Protein 6MM2 (pdb70)

Nearest PDB structures (foldseek):
  6mm2-assembly1_A  TM=1.010E+00  e=2.495E-21  Cyanobium sp. PCC 7001
  7r31-assembly1_A  TM=9.178E-01  e=2.915E-13  Synechocystis sp. PCC 6803
  7cyf-assembly1_D  TM=8.694E-01  e=5.607E-12  Synechocystis sp. PCC 6803 substr. Kazusa
  5d4o-assembly1_A  TM=7.891E-01  e=5.630E-06  Thiomonas intermedia K12
  3ta1-assembly1_A  TM=7.057E-01  e=1.493E-04  Archaeoglobus fulgidus DSM 4304

Solvent-accessible surface area: 6145 Å² total; per-residue (Å²): 137,71,102,119,11,55,41,0,0,0,43,2,2,80,101,5,69,154,70,0,12,129,14,0,131,136,20,55,15,120,33,84,78,54,87,100,40,68,23,112,60,110,93,108,45,30,59,96,40,73,68,119,122,57,100,59,19,78,12,8,57,0,48,0,87,5,74,37,103,128,38,0,55,80,0,40,93,101,2,48,84,133,31,60,120,90,59,20,11,109,34,102,36,48,68,53,133,33,194

CATH classification: 3.30.70.120

B-factor: mean 24.44, std 10.2, range [11.21, 80.96]

InterPro domains:
  IPR002187 Nitrogen regulatory protein PII [PF00543] (7-103)
  IPR011322 Nitrogen regulatory PII-like, alpha/beta [SSF54913] (5-104)
  IPR015867 Nitrogen regulatory protein PII/ATP phosphoribosyltransferase, C-terminal [G3DSA:3.30.70.120] (1-104)

Sequence (99 aa):
SSQQVWKKLVIITEEEIILLKKVSKIIKEEAGASGYTVLAAAGEGSRNVRSTGEPSVSHAYSSNIKFEEVLTASRELADQQIQDDKVVAKYFDDYSCIITTYISTVEEAL

Secondary structure (DSSP, 8-state):
--EEEEEEEEEEEGGGHHHHHHHHHHTT-S--EEEEEEE--SS---TT---SS---EEEEEEEEEESSHHHHHHHHHHHIIIIITTS-EEEEEEEEEE-

Organism: NCBI:txid180281

Radius of gyration: 14.18 Å; Cα contacts (8 Å, |Δi|>4): 203; chains: 1; bounding box: 37×36×28 Å

Foldseek 3Di:
DKAKKKKKKKKWAPVCVVVLLCLLVVLPFPDKDKDKDWADDDPQQAQVGADPPGDIHTIMMMITIGNDPVSSVSSVVVCCVVPVNRTPMDMDMDMDIDD

Structure (mmCIF, N/CA/C/O backbone):
data_6MM2
#
_entry.id   6MM2
#
_cell.length_a   52.058
_cell.length_b   52.058
_cell.length_c   95.214
_cell.angle_alpha   90.000
_cell.angle_beta   90.000
_cell.angle_gamma   120.000
#
_symmetry.space_group_name_H-M   'H 3'
#
loop_
_entity.id
_entity.type
_entity.pdbx_description
1 polymer 'Carbon regulatory PII-like protein SbtB'
2 non-polymer "ADENOSINE-5'-TRIPHOSPHATE"
3 non-polymer 'CALCIUM ION'
4 non-polymer 'CHLORIDE ION'
5 water water
#
loop_
_atom_site.group_PDB
_atom_site.id
_atom_site.type_symbol
_atom_site.label_atom_id
_atom_site.label_alt_id
_atom_site.label_comp_id
_atom_site.label_asym_id
_atom_site.label_entity_id
_atom_site.label_seq_id
_atom_site.pdbx_PDB_ins_code
_atom_site.Cartn_x
_atom_site.Cartn_y
_atom_site.Cartn_z
_atom_site.occupancy
_atom_site.B_iso_or_equiv
_atom_site.auth_seq_id
_atom_site.auth_comp_id
_atom_site.auth_asym_id
_atom_site.auth_atom_id
_atom_site.pdbx_PDB_model_num
ATOM 1 N N . SER A 1 1 ? 40.14600 2.00100 -12.83500 1.000 37.52818 1 SER A N 1
ATOM 2 C CA . SER A 1 1 ? 39.13100 1.99400 -13.92800 1.000 34.78575 1 SER A CA 1
ATOM 3 C C . SER A 1 1 ? 37.79000 2.36500 -13.34600 1.000 30.06939 1 SER A C 1
ATOM 4 O O . SER A 1 1 ? 37.60200 2.30800 -12.13400 1.000 31.80908 1 SER A O 1
ATOM 14 N N . SER A 1 2 ? 36.90300 2.85100 -14.19600 1.000 28.65870 2 SER A N 1
ATOM 15 C CA . SER A 1 2 ? 35.61300 3.45100 -13.80800 1.000 27.46645 2 SER A CA 1
ATOM 16 C C . SER A 1 2 ? 34.41500 2.55500 -14.09900 1.000 22.71062 2 SER A C 1
ATOM 17 O O . SER A 1 2 ? 34.48400 1.66100 -14.92800 1.000 26.63477 2 SER A O 1
ATOM 25 N N . GLN A 1 3 ? 33.34000 2.81500 -13.36200 1.000 30.00000 3 GLN A N 1
ATOM 26 C CA . GLN A 1 3 ? 32.04800 2.17600 -13.66800 1.000 30.00000 3 GLN A CA 1
ATOM 27 C C . GLN A 1 3 ? 30.95900 3.20400 -13.37000 1.000 30.00000 3 GLN A C 1
ATOM 28 O O . GLN A 1 3 ? 30.96300 3.75900 -12.26100 1.000 30.00000 3 GLN A O 1
ATOM 34 N N . GLN A 1 4 ? 30.06700 3.45300 -14.31500 1.000 16.07035 4 GLN A N 1
ATOM 35 C CA . GLN A 1 4 ? 28.95700 4.40000 -14.08400 1.000 16.15720 4 GLN A CA 1
ATOM 36 C C . GLN A 1 4 ? 27.93300 3.73000 -13.17300 1.000 14.81493 4 GLN A C 1
ATOM 37 O O . GLN A 1 4 ? 27.54800 2.59200 -13.40600 1.000 17.78897 4 GLN A O 1
ATOM 51 N N . VAL A 1 5 ? 27.58800 4.42000 -12.08900 1.000 13.94904 5 VAL A N 1
ATOM 52 C CA . VAL A 1 5 ? 26.56800 3.94800 -11.16900 1.000 14.17538 5 VAL A CA 1
ATOM 53 C C . VAL A 1 5 ? 25.57500 5.07400 -10.93800 1.000 13.97010 5 VAL A C 1
ATOM 54 O O . VAL A 1 5 ? 25.79900 6.23100 -11.30700 1.000 15.25183 5 VAL A O 1
ATOM 68 N N . TRP A 1 6 ? 24.45400 4.70900 -10.34200 1.000 13.82271 6 TRP A N 1
ATOM 69 C CA . TRP A 1 6 ? 23.41600 5.66100 -10.00400 1.000 13.52794 6 TRP A CA 1
ATOM 70 C C . TRP A 1 6 ? 23.44500 5.91000 -8.50200 1.000 13.04893 6 TRP A C 1
ATOM 71 O O . TRP A 1 6 ? 23.74000 5.00800 -7.71700 1.000 14.70966 6 TRP A O 1
ATOM 92 N N A LYS A 1 7 ? 23.18200 7.15100 -8.11100 0.710 13.02788 7 LYS A N 1
ATOM 93 N N B LYS A 1 7 ? 23.12000 7.14300 -8.12100 0.290 13.25422 7 LYS A N 1
ATOM 94 C CA A LYS A 1 7 ? 23.12400 7.55700 -6.71500 0.710 12.54887 7 LYS A CA 1
ATOM 95 C CA B LYS A 1 7 ? 23.11300 7.57800 -6.73000 0.290 13.47267 7 LYS A CA 1
ATOM 96 C C A LYS A 1 7 ? 21.70000 8.02400 -6.43800 0.710 12.15672 7 LYS A C 1
ATOM 97 C C B LYS A 1 7 ? 21.70900 8.06200 -6.39000 0.290 12.37254 7 LYS A C 1
ATOM 98 O O A LYS A 1 7 ? 21.24500 9.02500 -7.00600 0.710 13.48056 7 LYS A O 1
ATOM 99 O O B LYS A 1 7 ? 21.28800 9.13400 -6.84000 0.290 12.80417 7 LYS A O 1
ATOM 136 N N . LEU A 1 8 ? 20.99800 7.27600 -5.58700 1.000 11.78826 8 LEU A N 1
ATOM 137 C CA . LEU A 1 8 ? 19.67200 7.63000 -5.10600 1.000 11.32767 8 LEU A CA 1
ATOM 138 C C . LEU A 1 8 ? 19.81200 8.30800 -3.75200 1.000 11.58297 8 LEU A C 1
ATOM 139 O O . LEU A 1 8 ? 20.44000 7.75900 -2.83500 1.000 12.50413 8 LEU A O 1
ATOM 155 N N . VAL A 1 9 ? 19.21400 9.48300 -3.61400 1.000 11.20924 9 VAL A N 1
ATOM 156 C CA . VAL A 1 9 ? 19.14500 10.18800 -2.34300 1.000 11.35926 9 VAL A CA 1
ATOM 157 C C . VAL A 1 9 ? 17.69900 10.18100 -1.87000 1.000 11.62771 9 VAL A C 1
ATOM 158 O O . VAL A 1 9 ? 16.76400 10.45100 -2.64500 1.000 12.30937 9 VAL A O 1
ATOM 171 N N . ILE A 1 10 ? 17.52100 9.89300 -0.57800 1.000 11.91459 10 ILE A N 1
ATOM 172 C CA . ILE A 1 10 ? 16.23400 9.96100 0.10800 1.000 12.41728 10 ILE A CA 1
ATOM 173 C C . ILE A 1 10 ? 16.44400 10.80500 1.34900 1.000 12.72258 10 ILE A C 1
ATOM 174 O O . ILE A 1 10 ? 17.26200 10.44500 2.20000 1.000 13.76481 10 ILE A O 1
ATOM 190 N N . ILE A 1 11 ? 15.72100 11.91400 1.46800 1.000 12.64362 11 ILE A N 1
ATOM 191 C CA . ILE A 1 11 ? 15.75900 12.75900 2.66300 1.000 13.35423 11 ILE A CA 1
ATOM 192 C C . ILE A 1 11 ? 14.38400 12.67500 3.29600 1.000 14.35962 11 ILE A C 1
ATOM 193 O O . ILE A 1 11 ? 13.38400 12.98400 2.64400 1.000 15.37026 11 ILE A O 1
ATOM 209 N N . THR A 1 12 ? 14.31700 12.21000 4.54000 1.000 14.38857 12 THR A N 1
ATOM 210 C CA . THR A 1 12 ? 13.02900 11.92800 5.16000 1.000 15.14129 12 THR A CA 1
ATOM 211 C C . THR A 1 12 ? 13.09900 12.12400 6.66600 1.000 15.90191 12 THR A C 1
ATOM 212 O O . THR A 1 12 ? 14.14700 12.42300 7.22800 1.000 16.16510 12 THR A O 1
ATOM 223 N N . GLU A 1 13 ? 11.94700 11.98800 7.31600 1.000 16.99677 13 GLU A N 1
ATOM 224 C CA . GLU A 1 13 ? 11.87700 12.15500 8.76200 1.000 17.68896 13 GLU A CA 1
ATOM 225 C C . GLU A 1 13 ? 12.82100 11.19300 9.46900 1.000 18.79436 13 GLU A C 1
ATOM 226 O O . GLU A 1 13 ? 12.94200 10.01900 9.10500 1.000 19.26810 13 GLU A O 1
ATOM 238 N N . GLU A 1 14 ? 13.48500 11.69700 10.51000 1.000 20.34718 14 GLU A N 1
ATOM 239 C CA A GLU A 1 14 ? 14.45800 10.87500 11.22200 0.570 20.98146 14 GLU A CA 1
ATOM 240 C CA B GLU A 1 14 ? 14.45500 10.87800 11.22700 0.430 21.88683 14 GLU A CA 1
ATOM 241 C C . GLU A 1 14 ? 13.82100 9.60700 11.78300 1.000 21.73155 14 GLU A C 1
ATOM 242 O O . GLU A 1 14 ? 14.50300 8.58500 11.93100 1.000 23.97656 14 GLU A O 1
ATOM 265 N N A ILE A 1 15 ? 12.51900 9.64100 12.07700 0.380 23.88971 15 ILE A N 1
ATOM 266 N N B ILE A 1 15 ? 12.52700 9.64300 12.10500 0.620 22.92380 15 ILE A N 1
ATOM 267 C CA A ILE A 1 15 ? 11.86200 8.48200 12.66600 0.380 26.65583 15 ILE A CA 1
ATOM 268 C CA B ILE A 1 15 ? 11.88300 8.46800 12.67800 0.620 24.91615 15 ILE A CA 1
ATOM 269 C C A ILE A 1 15 ? 11.80700 7.29000 11.71700 0.380 26.22946 15 ILE A C 1
ATOM 270 C C B ILE A 1 15 ? 11.77200 7.29600 11.71300 0.620 25.71624 15 ILE A C 1
ATOM 271 O O A ILE A 1 15 ? 11.57500 6.16300 12.16500 0.380 27.07956 15 ILE A O 1
ATOM 272 O O B ILE A 1 15 ? 11.45600 6.18600 12.15000 0.620 26.74531 15 ILE A O 1
ATOM 303 N N . LEU A 1 16 ? 12.01700 7.49600 10.42100 1.000 23.60020 16 LEU A N 1
ATOM 304 C CA . LEU A 1 16 ? 11.94300 6.40800 9.44900 1.000 22.84221 16 LEU A CA 1
ATOM 305 C C . LEU A 1 16 ? 13.28500 5.71700 9.21700 1.000 23.04487 16 LEU A C 1
ATOM 306 O O . LEU A 1 16 ? 13.40100 4.91500 8.28600 1.000 22.84221 16 LEU A O 1
ATOM 322 N N . LEU A 1 17 ? 14.29500 6.00700 10.03600 1.000 22.99486 17 LEU A N 1
ATOM 323 C CA . LEU A 1 17 ? 15.62900 5.46800 9.79900 1.000 23.12119 17 LEU A CA 1
ATOM 324 C C . LEU A 1 17 ? 15.62300 3.95100 9.60600 1.000 22.77905 17 LEU A C 1
ATOM 325 O O . LEU A 1 17 ? 16.14900 3.43800 8.61000 1.000 22.82379 17 LEU A O 1
ATOM 341 N N . LYS A 1 18 ? 15.05600 3.20700 10.54800 1.000 26.04786 18 LYS A N 1
ATOM 342 C CA . LYS A 1 18 ? 15.14300 1.75400 10.44200 1.000 28.11916 18 LYS A CA 1
ATOM 343 C C . LYS A 1 18 ? 14.24400 1.20600 9.33300 1.000 26.97692 18 LYS A C 1
ATOM 344 O O . LYS A 1 18 ? 14.61700 0.26200 8.62800 1.000 27.86650 18 LYS A O 1
ATOM 363 N N . LYS A 1 19 ? 13.05500 1.77700 9.15400 1.000 25.93995 19 LYS A N 1
ATOM 364 C CA . LYS A 1 19 ? 12.14800 1.26300 8.13100 1.000 26.18472 19 LYS A CA 1
ATOM 365 C C . LYS A 1 19 ? 12.71900 1.43900 6.72800 1.000 24.76350 19 LYS A C 1
ATOM 366 O O . LYS A 1 19 ? 12.56500 0.55300 5.88100 1.000 25.32672 19 LYS A O 1
ATOM 385 N N . VAL A 1 20 ? 13.34000 2.58700 6.44000 1.000 22.48691 20 VAL A N 1
ATOM 386 C CA . VAL A 1 20 ? 13.86800 2.81100 5.09400 1.000 21.28676 20 VAL A CA 1
ATOM 387 C C . VAL A 1 20 ? 15.14000 2.00100 4.87700 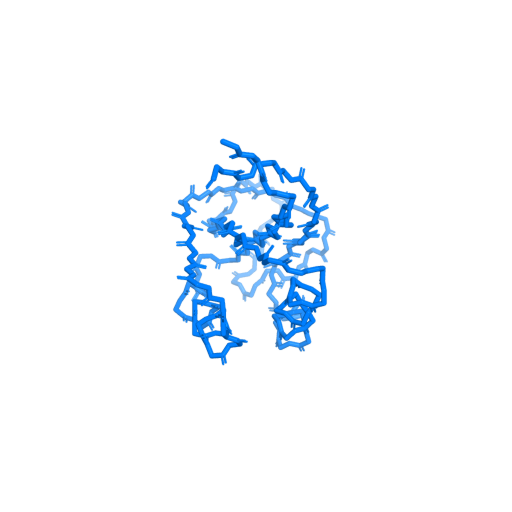1.000 21.60259 20 VAL A C 1
ATOM 388 O O . VAL A 1 20 ? 15.38400 1.48400 3.77900 1.000 21.95263 20 VAL A O 1
ATOM 401 N N . SER A 1 21 ? 15.96800 1.86900 5.91700 1.000 2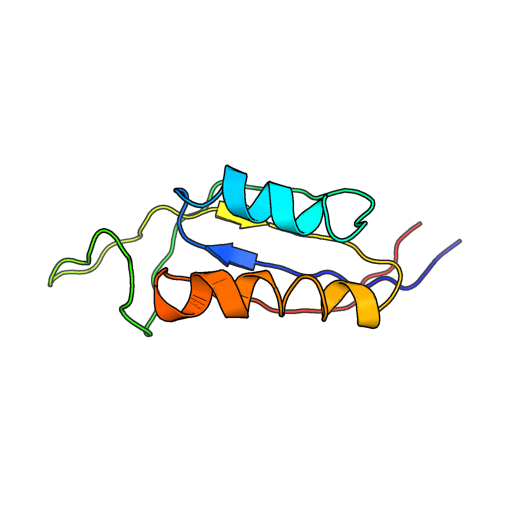2.59481 21 SER A N 1
ATOM 402 C CA . SER A 1 21 ? 17.15100 1.02300 5.80200 1.000 23.76074 21 SER A CA 1
ATOM 403 C C . SER A 1 21 ? 16.76700 -0.39600 5.38900 1.000 24.59242 21 SER A C 1
ATOM 404 O O . SER A 1 21 ? 17.45600 -1.02800 4.58300 1.000 25.03721 21 SER A O 1
ATOM 412 N N . LYS A 1 22 ? 15.65900 -0.91100 5.93000 1.000 26.17419 22 LYS A N 1
ATOM 413 C CA . LYS A 1 22 ? 15.22200 -2.26700 5.60500 1.000 27.47435 22 LYS A CA 1
ATOM 414 C C . LYS A 1 22 ? 14.78500 -2.39000 4.14800 1.000 26.70057 22 LYS A C 1
ATOM 415 O O . LYS A 1 22 ? 15.09200 -3.39200 3.49000 1.000 27.99546 22 LYS A O 1
ATOM 434 N N . ILE A 1 23 ? 14.06100 -1.39400 3.62700 1.000 24.31081 23 ILE A N 1
ATOM 435 C CA . ILE A 1 23 ? 13.67600 -1.42000 2.21600 1.000 23.64494 23 ILE A CA 1
ATOM 436 C C . ILE A 1 23 ? 14.91100 -1.47300 1.33200 1.000 22.97118 23 ILE A C 1
ATOM 437 O O . ILE A 1 23 ? 14.97100 -2.24400 0.36400 1.000 23.75285 23 ILE A O 1
ATOM 453 N N . ILE A 1 24 ? 15.90600 -0.64900 1.62700 1.000 21.81051 24 ILE A N 1
ATOM 454 C CA . ILE A 1 24 ? 17.13300 -0.58200 0.79500 1.000 21.32361 24 ILE A CA 1
ATOM 455 C C . ILE A 1 24 ? 17.82000 -1.94700 0.76700 1.000 22.85537 24 ILE A C 1
ATOM 456 O O . ILE A 1 24 ? 18.15100 -2.43500 -0.29900 1.000 24.11342 24 ILE A O 1
ATOM 472 N N . LYS A 1 25 ? 17.98400 -2.53600 1.95000 1.000 30.00000 25 LYS A N 1
ATOM 473 C CA . LYS A 1 25 ? 18.67700 -3.84100 2.03700 1.000 30.00000 25 LYS A CA 1
ATOM 474 C C . LYS A 1 25 ? 17.81900 -4.94400 1.40300 1.000 30.00000 25 LYS A C 1
ATOM 475 O O . LYS A 1 25 ? 18.38500 -5.68800 0.63100 1.000 30.00000 25 LYS A O 1
ATOM 481 N N A GLU A 1 26 ? 16.48100 -4.98800 1.66500 0.500 27.53488 26 GLU A N 1
ATOM 482 N N B GLU A 1 26 ? 16.48100 -4.98900 1.66500 0.500 27.53488 26 GLU A N 1
ATOM 483 C CA A GLU A 1 26 ? 15.56400 -6.02600 1.11900 0.500 29.47985 26 GLU A CA 1
ATOM 484 C CA B GLU A 1 26 ? 15.56200 -6.02500 1.11800 0.500 29.47985 26 GLU A CA 1
ATOM 485 C C A GLU A 1 26 ? 15.51400 -5.95200 -0.41100 0.500 29.30351 26 GLU A C 1
ATOM 486 C C B GLU A 1 26 ? 15.51500 -5.95300 -0.41200 0.500 29.30351 26 GLU A C 1
ATOM 487 O O A GLU A 1 26 ? 15.37100 -7.02600 -1.02900 0.500 30.86159 26 GLU A O 1
ATOM 488 O O B GLU A 1 26 ? 15.40600 -7.03100 -1.02800 0.500 30.86159 26 GLU A O 1
ATOM 511 N N . ALA A 1 27 ? 15.78800 -4.78600 -1.00900 1.000 28.85609 27 ALA A N 1
ATOM 512 C CA . ALA A 1 27 ? 15.75400 -4.65200 -2.45500 1.000 29.70619 27 ALA A CA 1
ATOM 513 C C . ALA A 1 27 ? 17.01600 -5.17500 -3.12600 1.000 29.78252 27 ALA A C 1
ATOM 514 O O . ALA A 1 27 ? 17.02000 -5.33600 -4.35200 1.000 31.80645 27 ALA A O 1
ATOM 521 N N . GLY A 1 28 ? 18.08000 -5.43600 -2.37200 1.000 28.63501 28 GLY A N 1
ATOM 522 C CA . GLY A 1 28 ? 19.29900 -5.97100 -2.93700 1.000 28.19549 28 GLY A CA 1
ATOM 523 C C . GLY A 1 28 ? 20.39700 -4.96000 -3.16500 1.000 25.96364 28 GLY A C 1
ATOM 524 O O . GLY A 1 28 ? 21.36300 -5.27000 -3.87400 1.000 26.47423 28 GLY A O 1
ATOM 528 N N . ALA A 1 29 ? 20.28400 -3.76500 -2.60000 1.000 23.34227 29 ALA A N 1
ATOM 529 C CA . ALA A 1 29 ? 21.38500 -2.82700 -2.70500 1.000 20.86303 29 ALA A CA 1
ATOM 530 C C . ALA A 1 29 ? 22.61100 -3.41500 -2.02200 1.000 19.66288 29 ALA A C 1
ATOM 531 O O . ALA A 1 29 ? 22.50700 -4.18000 -1.05900 1.000 21.51047 29 ALA A O 1
ATOM 538 N N . SER A 1 30 ? 23.79100 -3.02000 -2.49300 1.000 17.89162 30 SER A N 1
ATOM 539 C CA . SER A 1 30 ? 25.02800 -3.50300 -1.89000 1.000 18.67066 30 SER A CA 1
ATOM 540 C C . SER A 1 30 ? 25.35200 -2.78300 -0.59000 1.000 18.32062 30 SER A C 1
ATOM 541 O O . SER A 1 30 ? 26.21200 -3.24500 0.16300 1.000 18.91279 30 SER A O 1
ATOM 549 N N . GLY A 1 31 ? 24.67000 -1.67900 -0.31000 1.000 16.70990 31 GLY A N 1
ATOM 550 C CA . GLY A 1 31 ? 24.92600 -0.90200 0.87800 1.000 15.68872 31 GLY A CA 1
ATOM 551 C C . GLY A 1 31 ? 24.12000 0.38200 0.83600 1.000 14.93600 31 GLY A C 1
ATOM 552 O O . GLY A 1 31 ? 23.32600 0.60700 -0.07400 1.000 15.29394 31 GLY A O 1
ATOM 556 N N . TYR A 1 32 ? 24.37100 1.22500 1.83200 1.000 14.20697 32 TYR A N 1
ATOM 557 C CA . TYR A 1 32 ? 23.77700 2.55000 1.93100 1.000 13.40161 32 TYR A CA 1
ATOM 558 C C . TYR 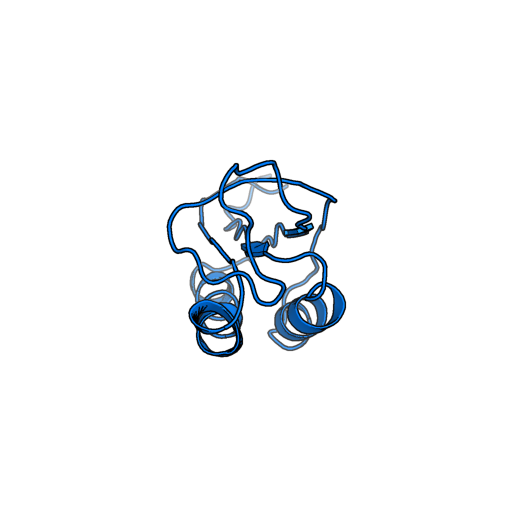A 1 32 ? 24.64000 3.36400 2.88900 1.000 13.02261 32 TYR A C 1
ATOM 559 O O . TYR A 1 32 ? 25.33000 2.81600 3.75400 1.000 13.54110 32 TYR A O 1
ATOM 577 N N . THR A 1 33 ? 24.54800 4.67800 2.75200 1.000 12.90944 33 THR A N 1
ATOM 578 C CA . THR A 1 33 ? 25.12800 5.63600 3.68000 1.000 12.70942 33 THR A CA 1
ATOM 579 C C . THR A 1 33 ? 24.00100 6.52800 4.18600 1.000 13.09104 33 THR A C 1
ATOM 580 O O . THR A 1 33 ? 23.08400 6.86800 3.42700 1.000 14.17012 33 THR A O 1
ATOM 591 N N . VAL A 1 34 ? 24.03700 6.88400 5.46300 1.000 12.81469 34 VAL A N 1
ATOM 592 C CA . VAL A 1 34 ? 23.01000 7.73300 6.06000 1.000 13.22527 34 VAL A CA 1
ATOM 593 C C . VAL A 1 34 ? 23.67600 8.78600 6.93300 1.000 13.39634 34 VAL A C 1
ATOM 594 O O . VAL A 1 34 ? 24.67600 8.51800 7.61300 1.000 14.45173 34 VAL A O 1
ATOM 607 N N . LEU A 1 35 ? 23.12500 9.99700 6.89000 1.000 12.97524 35 LEU A N 1
ATOM 608 C CA . LEU A 1 35 ? 23.62300 11.14500 7.62900 1.000 13.39897 35 LEU A CA 1
ATOM 609 C C . LEU A 1 35 ? 22.47000 11.82900 8.34600 1.000 13.38582 35 LEU A C 1
ATOM 610 O O . LEU A 1 35 ? 21.33800 11.85100 7.86700 1.000 14.47279 35 LEU A O 1
ATOM 626 N N . ALA A 1 36 ? 22.75300 12.37900 9.52500 1.000 13.99115 36 ALA A N 1
ATOM 627 C CA . ALA A 1 36 ? 21.78300 13.23700 10.19200 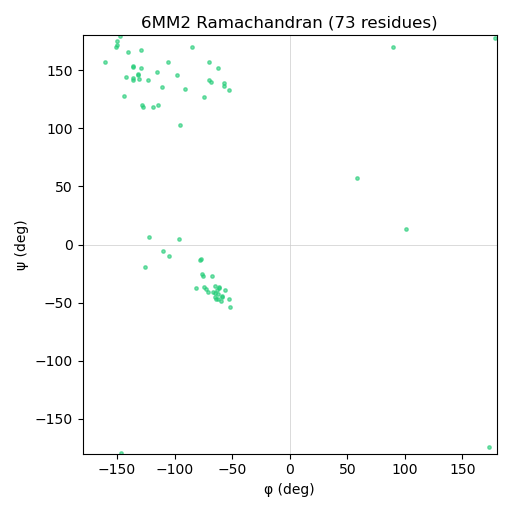1.000 14.80177 36 ALA A CA 1
ATOM 628 C C . ALA A 1 36 ? 21.63700 14.55200 9.44700 1.000 13.91746 36 ALA A C 1
ATOM 629 O O . ALA A 1 36 ? 22.62000 15.12500 8.97200 1.000 15.70188 36 ALA A O 1
ATOM 636 N N . ALA A 1 37 ? 20.41000 15.05100 9.36900 1.000 14.55964 37 ALA A N 1
ATOM 637 C CA . ALA A 1 37 ? 20.14800 16.27100 8.62800 1.000 14.28856 37 ALA A CA 1
ATOM 638 C C . ALA A 1 37 ? 18.96900 16.99600 9.25900 1.000 14.74914 37 ALA A C 1
ATOM 639 O O . ALA A 1 37 ? 18.28500 16.48500 10.14500 1.000 15.85716 37 ALA A O 1
ATOM 646 N N . ALA A 1 38 ? 18.73000 18.20400 8.78200 1.000 15.34131 38 ALA A N 1
ATOM 647 C CA . ALA A 1 38 ? 17.55400 18.97500 9.15100 1.000 15.79137 38 ALA A CA 1
ATOM 648 C C . ALA A 1 38 ? 17.06700 19.68200 7.89300 1.000 14.59912 38 ALA A C 1
ATOM 649 O O . ALA A 1 38 ? 17.78400 19.75400 6.88900 1.000 15.23077 38 ALA A O 1
ATOM 656 N N . GLY A 1 39 ? 15.85400 20.20800 7.91900 1.000 15.23341 39 GLY A N 1
ATOM 657 C CA . GLY A 1 39 ? 15.38600 20.90200 6.74000 1.000 15.08865 39 GLY A CA 1
ATOM 658 C C . GLY A 1 39 ? 13.97700 21.41900 6.89300 1.000 14.70703 39 GLY A C 1
ATOM 659 O O . GLY A 1 39 ? 13.31500 21.23100 7.92200 1.000 15.97560 39 GLY A O 1
ATOM 663 N N . GLU A 1 40 ? 13.53700 22.10700 5.84300 1.000 14.63860 40 GLU A N 1
ATOM 664 C CA . GLU A 1 40 ? 12.15300 22.51600 5.67400 1.000 15.28341 40 GLU A CA 1
ATOM 665 C C . GLU A 1 40 ? 11.73600 22.24500 4.23600 1.000 15.64661 40 GLU A C 1
ATOM 666 O O . GLU A 1 40 ? 12.57000 22.23700 3.32100 1.000 15.67293 40 GLU A O 1
ATOM 678 N N . GLY A 1 41 ? 10.43300 22.02300 4.04400 1.000 16.25195 41 GLY A N 1
ATOM 679 C CA . GLY A 1 41 ? 9.85100 21.75500 2.74300 1.000 17.19680 41 GLY A CA 1
ATOM 680 C C . GLY A 1 41 ? 8.44200 22.31400 2.65900 1.000 17.70739 41 GLY A C 1
ATOM 681 O O . GLY A 1 41 ? 7.91500 22.89100 3.61600 1.000 19.06544 41 GLY A O 1
ATOM 685 N N . SER A 1 42 ? 7.83000 22.12800 1.48500 1.000 19.07071 42 SER A N 1
ATOM 686 C CA . SER A 1 42 ? 6.56100 22.75600 1.17300 1.000 20.32875 42 SER A CA 1
ATOM 687 C C . SER A 1 42 ? 5.36700 21.80800 1.09100 1.000 20.85776 42 SER A C 1
ATOM 688 O O . SER A 1 42 ? 4.24400 22.29300 0.94000 1.000 23.17909 42 SER A O 1
ATOM 696 N N . ARG A 1 43 ? 5.54900 20.48700 1.18300 1.000 21.10253 43 ARG A N 1
ATOM 697 C CA . ARG A 1 43 ? 4.39500 19.59600 1.05700 1.000 21.68418 43 ARG A CA 1
ATOM 698 C C . ARG A 1 43 ? 3.52800 19.60100 2.31100 1.000 22.42637 43 ARG A C 1
ATOM 699 O O . ARG A 1 43 ? 2.32400 19.29900 2.24500 1.000 23.70811 43 ARG A O 1
ATOM 720 N N . ASN A 1 44 ? 4.14000 19.89600 3.45700 1.000 21.07095 44 ASN A N 1
ATOM 721 C CA . ASN A 1 44 ? 3.46600 20.04500 4.74400 1.000 21.93684 44 ASN A CA 1
ATOM 722 C C . ASN A 1 44 ? 2.71000 18.78100 5.14500 1.000 21.58417 44 ASN A C 1
ATOM 723 O O . ASN A 1 44 ? 1.50500 18.79400 5.42000 1.000 24.98984 44 ASN A O 1
ATOM 734 N N . VAL A 1 45 ? 3.46300 17.68400 5.21400 1.000 19.63130 45 VAL A N 1
ATOM 735 C CA . VAL A 1 45 ? 2.90300 16.38900 5.56700 1.000 19.21546 45 VAL A CA 1
ATOM 736 C C . VAL A 1 45 ? 3.56500 15.76500 6.79200 1.000 19.35758 45 VAL A C 1
ATOM 737 O O . VAL A 1 45 ? 3.25400 14.62600 7.13400 1.000 21.65260 45 VAL A O 1
ATOM 750 N N . ARG A 1 46 ? 4.46000 16.48200 7.47900 1.000 18.56275 46 ARG A N 1
ATOM 751 C CA . ARG A 1 46 ? 5.26200 15.86600 8.53800 1.000 17.77318 46 ARG A CA 1
ATOM 752 C C . ARG A 1 46 ? 4.39200 15.14700 9.57500 1.000 17.87056 46 ARG A C 1
ATOM 753 O O . ARG A 1 46 ? 3.42300 15.71000 10.10100 1.000 19.98661 46 ARG A O 1
ATOM 774 N N . SER A 1 47 ? 4.77300 13.91800 9.91900 1.000 18.75225 47 SER A N 1
ATOM 775 C CA . SER A 1 47 ? 3.90200 13.07400 10.73200 1.000 19.17072 47 SER A CA 1
ATOM 776 C C . SER A 1 47 ? 3.75800 13.62300 12.14200 1.000 20.17347 47 SER A C 1
ATOM 777 O O . SER A 1 47 ? 2.71700 13.42300 12.76600 1.000 22.95275 47 SER A O 1
ATOM 785 N N . THR A 1 48 ? 4.75100 14.34600 12.63000 1.000 20.41824 48 THR A N 1
ATOM 786 C CA . THR A 1 48 ? 4.74100 14.91000 13.96600 1.000 21.14201 48 THR A CA 1
ATOM 787 C C . THR A 1 48 ? 4.27500 16.36600 13.98500 1.000 22.20266 48 THR A C 1
ATOM 788 O O . THR A 1 48 ? 4.32800 17.00900 15.04300 1.000 24.25028 48 THR A O 1
ATOM 799 N N . GLY A 1 49 ? 3.85600 16.90300 12.83700 1.000 21.41046 49 GLY A N 1
ATOM 800 C CA . GLY A 1 49 ? 3.30100 18.23400 12.73000 1.000 22.85274 49 GLY A CA 1
ATOM 801 C C . GLY A 1 49 ? 4.35300 19.29500 12.46500 1.000 23.31069 49 GLY A C 1
ATOM 802 O O . GLY A 1 49 ? 5.56200 19.04800 12.50000 1.000 26.48739 49 GLY A O 1
ATOM 806 N N . GLU A 1 50 ? 3.87100 20.49900 12.14800 1.000 20.86000 50 GLU A N 1
ATOM 807 C CA . GLU A 1 50 ? 4.67600 21.72200 12.02800 1.000 23.32000 50 GLU A CA 1
ATOM 808 C C . GLU A 1 50 ? 3.99300 22.92000 12.69400 1.000 20.73000 50 GLU A C 1
ATOM 809 O O . GLU A 1 50 ? 2.76100 23.04700 12.61000 1.000 31.15000 50 GLU A O 1
ATOM 821 N N . PRO A 1 51 ? 4.74200 23.82500 13.33300 1.000 25.08722 51 PRO A N 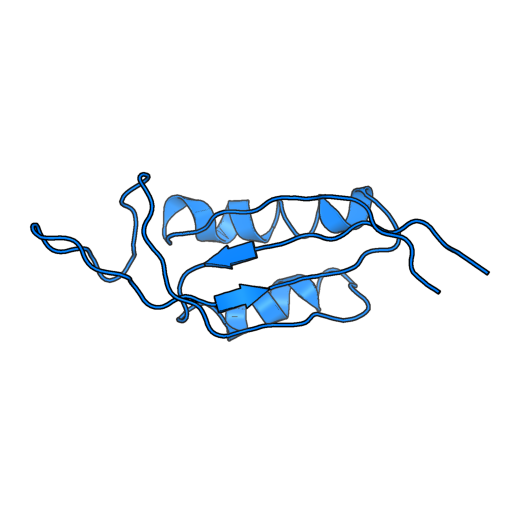1
ATOM 822 C CA . PRO A 1 51 ? 4.12600 25.02200 13.92400 1.000 26.85585 51 PRO A CA 1
ATOM 823 C C . PRO A 1 51 ? 3.97800 26.14500 12.90000 1.000 28.15338 51 PRO A C 1
ATOM 824 O O . PRO A 1 51 ? 4.51200 26.10200 11.79100 1.000 29.52722 51 PRO A O 1
ATOM 835 N N . SER A 1 52 ? 3.24100 27.18100 13.31200 1.000 29.32194 52 SER A N 1
ATOM 836 C CA . SER A 1 52 ? 2.96500 28.31200 12.43200 1.000 32.43810 52 SER A CA 1
ATOM 837 C C . SER A 1 52 ? 4.24400 29.02900 12.03000 1.000 31.93804 52 SER A C 1
ATOM 838 O O . SER A 1 52 ? 4.41300 29.41400 10.86500 1.000 34.90418 52 SER A O 1
ATOM 846 N N . VAL A 1 53 ? 5.14600 29.22800 12.98600 1.000 30.14309 53 VAL A N 1
ATOM 847 C CA . VAL A 1 53 ? 6.43600 29.85200 12.72300 1.000 27.73490 53 VAL A CA 1
ATOM 848 C C . VAL A 1 53 ? 7.41500 28.70400 12.50000 1.000 26.92691 53 VAL A C 1
ATOM 849 O O . VAL A 1 53 ? 7.82200 28.02600 13.44300 1.000 23.66336 53 VAL A O 1
ATOM 862 N N . SER A 1 54 ? 7.74500 28.44500 11.23600 1.000 28.03231 54 SER A N 1
ATOM 863 C CA . SER A 1 54 ? 8.53400 27.27400 10.88300 1.000 29.66671 54 SER A CA 1
ATOM 864 C C . SER A 1 54 ? 9.97700 27.41100 11.36100 1.000 27.22958 54 SER A C 1
ATOM 865 O O . SER A 1 54 ? 10.50100 28.50800 11.59700 1.000 29.49827 54 SER A O 1
ATOM 873 N N . HIS A 1 55 ? 10.60300 26.25300 11.51900 1.000 24.16342 55 HIS A N 1
ATOM 874 C CA . HIS A 1 55 ? 12.00500 26.11400 11.87500 1.000 21.65786 55 HIS A CA 1
ATOM 875 C C . HIS A 1 55 ? 12.47700 24.80700 11.25300 1.000 20.26032 55 HIS A C 1
ATOM 876 O O . HIS A 1 55 ? 11.67300 24.03100 10.74500 1.000 21.24202 55 HIS A O 1
ATOM 890 N N . ALA A 1 56 ? 13.78600 24.55600 11.26500 1.000 19.48655 56 ALA A N 1
ATOM 891 C CA . ALA A 1 56 ? 14.27100 23.32000 10.64300 1.000 18.37062 56 ALA A CA 1
ATOM 892 C C . ALA A 1 56 ? 13.82000 22.10200 11.45000 1.000 17.63633 56 ALA A C 1
ATOM 893 O O . ALA A 1 56 ? 13.81900 22.14600 12.68100 1.000 20.02872 56 ALA A O 1
ATOM 900 N N . TYR A 1 57 ? 13.41700 21.02300 10.76100 1.000 15.96244 57 TYR A N 1
ATOM 901 C CA . TYR A 1 57 ? 12.92600 19.77900 11.35200 1.000 16.11509 57 TYR A CA 1
ATOM 902 C C . TYR A 1 57 ? 13.94500 18.65600 11.19000 1.000 16.47566 57 TYR A C 1
ATOM 903 O O . TYR A 1 57 ? 14.78600 18.68300 10.29200 1.000 18.84963 57 TYR A O 1
ATOM 921 N N A SER A 1 58 ? 13.84600 17.65600 12.05700 0.510 17.91267 58 SER A N 1
ATOM 922 N N B SER A 1 58 ? 13.82200 17.62300 12.02300 0.490 17.78371 58 SER A N 1
ATOM 923 C CA A SER A 1 58 ? 14.85200 16.60400 12.11800 0.510 17.71528 58 SER A CA 1
ATOM 924 C CA B SER A 1 58 ? 14.85300 16.59400 12.13600 0.490 17.56790 58 SER A CA 1
ATOM 925 C C A SER A 1 58 ? 14.63400 15.55800 11.03400 0.510 16.26774 58 SER A C 1
ATOM 926 C C B SER A 1 58 ? 14.66400 15.49300 11.09900 0.490 15.80979 58 SER A C 1
ATOM 927 O O A SER A 1 58 ? 13.54900 14.97000 10.93000 0.510 18.33904 58 SER A O 1
ATOM 928 O O B SER A 1 58 ? 13.63900 14.79700 11.10200 0.490 16.94677 58 SER A O 1
ATOM 943 N N . ASN A 1 59 ? 15.69400 15.29000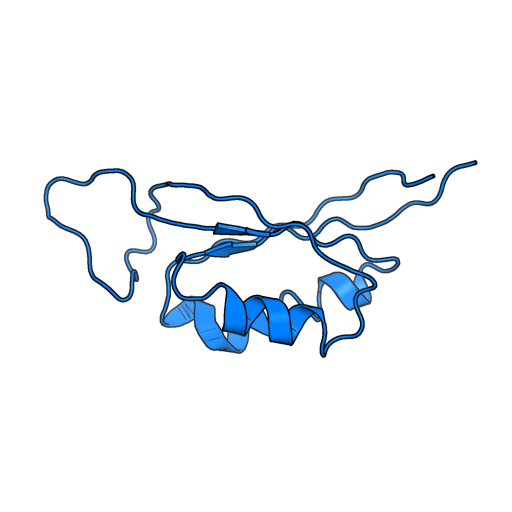 10.26800 1.000 15.20182 59 ASN A N 1
ATOM 944 C CA . ASN A 1 59 ? 15.66200 14.38000 9.13800 1.000 14.87020 59 ASN A CA 1
ATOM 945 C C . ASN A 1 59 ? 16.86100 13.43800 9.15400 1.000 14.43331 59 ASN A C 1
ATOM 946 O O . ASN A 1 59 ? 17.80000 13.57400 9.94300 1.000 14.91758 59 ASN A O 1
ATOM 958 N N . ILE A 1 60 ? 16.83600 12.50000 8.21500 1.000 15.12813 60 ILE A N 1
ATOM 959 C CA . ILE A 1 60 ? 18.01200 11.74700 7.81500 1.000 14.59386 60 ILE A CA 1
ATOM 960 C C . ILE A 1 60 ? 18.11900 11.82200 6.29700 1.000 14.17012 60 ILE A C 1
ATOM 961 O O . ILE A 1 60 ? 17.11800 11.98200 5.58600 1.000 14.76756 60 ILE A O 1
ATOM 977 N N . LYS A 1 61 ? 19.36000 11.73100 5.80800 1.000 13.57794 61 LYS A N 1
ATOM 978 C CA . LYS A 1 61 ? 19.66400 11.71500 4.38200 1.000 12.67520 61 LYS A CA 1
ATOM 979 C C . LYS A 1 61 ? 20.33900 10.38800 4.07200 1.000 12.51203 61 LYS A C 1
ATOM 980 O O . LYS A 1 61 ? 21.41700 10.10400 4.59700 1.000 13.93851 61 LYS A O 1
ATOM 999 N N . PHE A 1 62 ? 19.71100 9.58400 3.21000 1.000 12.46728 62 PHE A N 1
ATOM 1000 C CA . PHE A 1 62 ? 20.31600 8.37200 2.68600 1.000 12.83838 62 PHE A CA 1
ATOM 1001 C C . PHE A 1 62 ? 20.91000 8.65300 1.31800 1.000 12.89628 62 PHE A C 1
ATOM 1002 O O . PHE A 1 62 ? 20.32200 9.38200 0.50400 1.000 13.13052 62 PHE A O 1
ATOM 1019 N N . GLU A 1 63 ? 22.02300 7.98100 1.03900 1.000 12.72521 63 GLU A N 1
ATOM 1020 C CA A GLU A 1 63 ? 22.61900 7.88900 -0.28600 0.530 12.46202 63 GLU A CA 1
ATOM 1021 C CA B GLU A 1 63 ? 22.54300 7.88100 -0.31100 0.470 13.07262 63 GLU A CA 1
ATOM 1022 C C . GLU A 1 63 ? 22.80200 6.41000 -0.59800 1.000 12.54887 63 GLU A C 1
ATOM 1023 O O . GLU A 1 63 ? 23.41600 5.69200 0.20900 1.000 13.49109 63 GLU A O 1
ATOM 1046 N N . VAL A 1 64 ? 22.28500 5.95700 -1.73100 1.000 12.13303 64 VAL A N 1
ATOM 1047 C CA . VAL A 1 64 ? 22.36800 4.56100 -2.13500 1.000 12.47255 64 VAL A CA 1
ATOM 1048 C C . VAL A 1 64 ? 22.94300 4.50300 -3.54300 1.000 12.36201 64 VAL A C 1
ATOM 1049 O O . VAL A 1 64 ? 22.32900 5.01600 -4.48700 1.000 13.09368 64 VAL A O 1
ATOM 1062 N N . LEU A 1 65 ? 24.09800 3.86200 -3.69200 1.000 12.63309 65 LEU A N 1
ATOM 1063 C CA . LEU A 1 65 ? 24.70400 3.65400 -5.00100 1.000 13.04104 65 LEU A CA 1
ATOM 1064 C C . LEU A 1 65 ? 24.20600 2.33100 -5.55100 1.000 13.10683 65 LEU A C 1
ATOM 1065 O O . LEU A 1 65 ? 24.23000 1.31300 -4.84600 1.000 14.69124 65 LEU A O 1
ATOM 1081 N N . THR A 1 66 ? 23.79600 2.32900 -6.82200 1.000 13.84377 66 THR A N 1
ATOM 1082 C CA . THR A 1 66 ? 23.27800 1.13500 -7.48100 1.000 14.49647 66 THR A CA 1
ATOM 1083 C C . THR A 1 66 ? 23.94600 0.94000 -8.83700 1.000 15.29657 66 THR A C 1
ATOM 1084 O O . THR A 1 66 ? 24.27100 1.89800 -9.53800 1.000 16.04403 66 THR A O 1
ATOM 1095 N N . ALA A 1 67 ? 24.12900 -0.32200 -9.20900 1.000 16.69147 67 ALA A N 1
ATOM 1096 C CA . ALA A 1 67 ? 24.78000 -0.63900 -10.47400 1.000 17.79687 67 ALA A CA 1
ATOM 1097 C C . ALA A 1 67 ? 23.87100 -0.44700 -11.67700 1.000 17.62053 67 ALA A C 1
ATOM 1098 O O . ALA A 1 67 ? 24.35600 -0.48500 -12.8140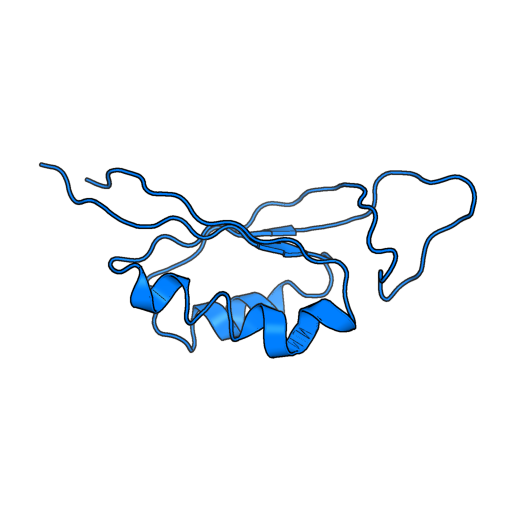0 1.000 19.67341 67 ALA A O 1
ATOM 1105 N N . SER A 1 68 ? 22.57200 -0.27400 -11.46900 1.000 18.14165 68 SER A N 1
ATOM 1106 C CA . SER A 1 68 ? 21.62200 -0.03900 -12.54200 1.000 18.42853 68 SER A CA 1
ATOM 1107 C C . SER A 1 68 ? 20.65900 1.06800 -12.13600 1.000 17.85477 68 SER A C 1
ATOM 1108 O O . SER A 1 68 ? 20.37100 1.27100 -10.94700 1.000 17.77845 68 SER A O 1
ATOM 1116 N N . ARG A 1 69 ? 20.12700 1.75700 -13.15100 1.000 19.14703 69 ARG A N 1
ATOM 1117 C CA . ARG A 1 69 ? 19.06400 2.72000 -12.89300 1.000 19.26547 69 ARG A CA 1
ATOM 1118 C C . ARG A 1 69 ? 17.81900 2.01300 -12.38200 1.000 18.66540 69 ARG A C 1
ATOM 1119 O O . ARG A 1 69 ? 17.10100 2.53500 -11.52100 1.000 19.25231 69 ARG A O 1
ATOM 1140 N N . GLU A 1 70 ? 17.59400 0.80800 -12.91200 1.000 18.49695 70 GLU A N 1
ATOM 1141 C CA . GLU A 1 70 ? 16.44100 -0.07100 -12.58600 1.000 19.52339 70 GLU A CA 1
ATOM 1142 C C . GLU A 1 70 ? 16.34400 -0.27200 -11.07000 1.000 18.02058 70 GLU A C 1
ATOM 1143 O O . GLU A 1 70 ? 15.22500 -0.14100 -10.53700 1.000 18.33904 70 GLU A O 1
ATOM 1155 N N . LEU A 1 71 ? 17.46200 -0.57800 -10.39900 1.000 17.38103 71 LEU A N 1
ATOM 1156 C CA . LEU A 1 71 ? 17.45500 -0.83100 -8.96400 1.000 16.69147 71 LEU A CA 1
ATOM 1157 C C . LEU A 1 71 ? 17.21600 0.45900 -8.17900 1.000 16.27564 71 LEU A C 1
ATOM 1158 O O . LEU A 1 71 ? 16.46900 0.46400 -7.19000 1.000 16.23879 71 LEU A O 1
ATOM 1174 N N . ALA A 1 72 ? 17.83300 1.56600 -8.59300 1.000 15.49133 72 ALA A N 1
ATOM 1175 C CA . ALA A 1 72 ? 17.55700 2.84000 -7.93500 1.000 14.94653 72 ALA A CA 1
ATOM 1176 C C . ALA A 1 72 ? 16.07300 3.18300 -8.02400 1.000 15.81769 72 ALA A C 1
ATOM 1177 O O . ALA A 1 72 ? 15.45800 3.60500 -7.03500 1.000 15.94402 72 ALA A O 1
ATOM 1184 N N . ASP A 1 73 ? 15.47600 2.99200 -9.20600 1.000 16.62305 73 ASP A N 1
ATOM 1185 C CA . ASP A 1 73 ? 14.06200 3.29900 -9.38600 1.000 17.59685 73 ASP A CA 1
ATOM 1186 C C . ASP A 1 73 ? 13.19500 2.42000 -8.49300 1.000 17.27049 73 ASP A C 1
ATOM 1187 O O . ASP A 1 73 ? 12.18100 2.87100 -7.95100 1.000 17.58106 73 ASP A O 1
ATOM 1196 N N . GLN A 1 74 ? 13.56600 1.14800 -8.35300 1.000 17.36261 74 GLN A N 1
ATOM 1197 C CA A GLN A 1 74 ? 12.78600 0.22400 -7.54300 0.490 17.88636 74 GLN A CA 1
ATOM 1198 C CA B GLN A 1 74 ? 12.78900 0.22100 -7.54300 0.510 18.13375 74 GLN A CA 1
ATOM 1199 C C . GLN A 1 74 ? 12.80800 0.61000 -6.07100 1.000 16.51251 74 GLN A C 1
ATOM 1200 O O . GLN A 1 74 ? 11.77000 0.58400 -5.39700 1.000 17.61790 74 GLN A O 1
ATOM 1227 N N . ILE A 1 75 ? 13.99300 0.92200 -5.54200 1.000 16.03350 75 ILE A N 1
ATOM 1228 C CA . ILE A 1 75 ? 14.09300 1.33300 -4.14600 1.000 15.59924 75 ILE A CA 1
ATOM 1229 C C . ILE A 1 75 ? 13.30200 2.61200 -3.93000 1.000 16.00718 75 ILE A C 1
ATOM 1230 O O . ILE A 1 75 ? 12.53600 2.74500 -2.96600 1.000 16.47566 75 ILE A O 1
ATOM 1246 N N . GLN A 1 76 ? 13.49000 3.57900 -4.82800 1.000 15.25183 76 GLN A N 1
ATOM 1247 C CA . GLN A 1 76 ? 12.77600 4.84400 -4.73500 1.000 15.40711 76 GLN A CA 1
ATOM 1248 C C . GLN A 1 76 ? 11.27400 4.60800 -4.71600 1.000 16.19405 76 GLN A C 1
ATOM 1249 O O . GLN A 1 76 ? 10.54400 5.17100 -3.89300 1.000 17.27839 76 GLN A O 1
ATOM 1263 N N A ASP A 1 77 ? 10.79100 3.75000 -5.60700 0.460 16.63621 77 ASP A N 1
ATOM 1264 N N B ASP A 1 77 ? 10.78900 3.79000 -5.65500 0.540 17.11784 77 ASP A N 1
ATOM 1265 C CA A ASP A 1 77 ? 9.35400 3.53400 -5.70000 0.460 17.35998 77 ASP A CA 1
ATOM 1266 C CA B ASP A 1 77 ? 9.36400 3.48200 -5.74000 0.540 18.08901 77 ASP A CA 1
ATOM 1267 C C A ASP A 1 77 ? 8.80400 2.84700 -4.45600 0.460 17.69159 77 ASP A C 1
ATOM 1268 C C B ASP A 1 77 ? 8.84300 2.89500 -4.43100 0.540 17.92583 77 ASP A C 1
ATOM 1269 O O A ASP A 1 77 ? 7.67100 3.12100 -4.04400 0.460 18.42589 77 ASP A O 1
ATOM 1270 O O B ASP A 1 77 ? 7.77600 3.28400 -3.94200 0.540 19.32600 77 ASP A O 1
ATOM 1287 N N . LYS A 1 78 ? 9.56700 1.92700 -3.86800 1.000 17.82056 78 LYS A N 1
ATOM 1288 C CA . LYS A 1 78 ? 9.09800 1.26200 -2.65800 1.000 18.71540 78 LYS A CA 1
ATOM 1289 C C . LYS A 1 78 ? 9.00700 2.23400 -1.48900 1.000 17.85214 78 LYS A C 1
ATOM 1290 O O . LYS A 1 78 ? 8.03400 2.20100 -0.72300 1.000 19.22599 78 LYS A O 1
ATOM 1310 N N . VAL A 1 79 ? 10.00900 3.09900 -1.32000 1.000 16.98362 79 VAL A N 1
ATOM 1311 C CA . VAL A 1 79 ? 9.97300 4.07800 -0.23700 1.000 17.28365 79 VAL A CA 1
ATOM 1312 C C . VAL A 1 79 ? 8.81700 5.05200 -0.44000 1.000 17.62843 79 VAL A C 1
ATOM 1313 O O . VAL A 1 79 ? 8.05500 5.34700 0.49000 1.000 18.80752 79 VAL A O 1
ATOM 1326 N N . VAL A 1 80 ? 8.67100 5.56700 -1.66100 1.000 17.50473 80 VAL A N 1
ATOM 1327 C CA . VAL A 1 80 ? 7.64300 6.56100 -1.94500 1.000 18.12849 80 VAL A CA 1
ATOM 1328 C C . VAL A 1 80 ? 6.25300 5.96000 -1.77500 1.000 19.27073 80 VAL A C 1
ATOM 1329 O O . VAL A 1 80 ? 5.37300 6.56000 -1.14500 1.000 19.66288 80 VAL A O 1
ATOM 1342 N N . ALA A 1 81 ? 6.04300 4.75400 -2.30700 1.000 19.54971 81 ALA A N 1
ATOM 1343 C CA . ALA A 1 81 ? 4.72900 4.13100 -2.21400 1.000 20.93935 81 ALA A CA 1
ATOM 1344 C C . ALA A 1 81 ? 4.33100 3.91300 -0.76000 1.000 22.23424 81 ALA A C 1
ATOM 1345 O O . ALA A 1 81 ? 3.15800 4.06400 -0.40000 1.000 24.23448 81 ALA A O 1
ATOM 1352 N N . LYS A 1 82 ? 5.29400 3.56200 0.09000 1.000 22.37637 82 LYS A N 1
ATOM 1353 C CA . LYS A 1 82 ? 4.97300 3.23600 1.47300 1.000 23.07119 82 LYS A CA 1
ATOM 1354 C C . LYS A 1 82 ? 4.82600 4.48100 2.34200 1.000 23.28963 82 LYS A C 1
ATOM 1355 O O . LYS A 1 82 ? 3.96400 4.51100 3.23000 1.000 25.53990 82 LYS A O 1
ATOM 1374 N N . TYR A 1 83 ? 5.65200 5.50900 2.12600 1.000 21.26571 83 TYR A N 1
ATOM 1375 C CA . TYR A 1 83 ? 5.79600 6.57500 3.11300 1.000 21.04463 83 TYR A CA 1
ATOM 1376 C C . TYR A 1 83 ? 5.55700 8.00000 2.61700 1.000 20.23137 83 TYR A C 1
ATOM 1377 O O . TYR A 1 83 ? 5.31900 8.87100 3.45400 1.000 21.79735 83 TYR A O 1
ATOM 1395 N N . PHE A 1 84 ? 5.61100 8.27900 1.31400 1.000 19.88133 84 PHE A N 1
ATOM 1396 C CA . PHE A 1 84 ? 5.64300 9.66800 0.85300 1.000 19.58919 84 PHE A CA 1
ATOM 1397 C C . PHE A 1 84 ? 4.39100 10.44200 1.26600 1.000 19.51813 84 PHE A C 1
ATOM 1398 O O . PHE A 1 84 ? 4.46800 11.63600 1.57200 1.000 20.32612 84 PHE A O 1
ATOM 1415 N N . ASP A 1 85 ? 3.22500 9.79300 1.26300 1.000 22.22635 85 ASP A N 1
ATOM 1416 C CA . ASP A 1 85 ? 1.99700 10.51800 1.58000 1.000 25.35304 85 ASP A CA 1
ATOM 1417 C C . ASP A 1 85 ? 1.85800 10.78700 3.07800 1.000 25.28461 85 ASP A C 1
ATOM 1418 O O . ASP A 1 85 ? 1.15600 11.72400 3.48000 1.000 28.67975 85 ASP A O 1
ATOM 1427 N N . ASP A 1 86 ? 2.49000 9.96800 3.91800 1.000 24.30555 86 ASP A N 1
ATOM 1428 C CA . ASP A 1 86 ? 2.29500 10.04600 5.35800 1.000 23.98182 86 ASP A CA 1
ATOM 1429 C C . ASP A 1 86 ? 3.45900 10.67500 6.10700 1.000 22.41585 86 ASP A C 1
ATOM 1430 O O . ASP A 1 86 ? 3.31000 10.98100 7.29800 1.000 23.42386 86 ASP A O 1
ATOM 1439 N N . TYR A 1 87 ? 4.59400 10.89400 5.44300 1.000 20.12083 87 TYR A N 1
ATOM 1440 C CA . TYR A 1 87 ? 5.81500 11.37700 6.07500 1.000 18.29693 87 TYR A CA 1
ATOM 1441 C C . TYR A 1 87 ? 6.50500 12.35400 5.13400 1.000 17.13627 87 TYR A C 1
ATOM 1442 O O . TYR A 1 87 ? 6.48300 12.16900 3.91400 1.000 18.24429 87 TYR A O 1
ATOM 1460 N N . SER A 1 88 ? 7.12100 13.38300 5.70500 1.000 16.64410 88 SER A N 1
ATOM 1461 C CA . SER A 1 88 ? 7.96800 14.27900 4.92700 1.000 16.22563 88 SER A CA 1
ATOM 1462 C C . SER A 1 88 ? 9.06400 13.46200 4.24800 1.000 15.75978 88 SER A C 1
ATOM 1463 O O . SER A 1 88 ? 9.64300 12.55800 4.85400 1.000 16.83360 88 SER A O 1
ATOM 1471 N N . CYS A 1 89 ? 9.32800 13.76100 2.97300 1.000 15.40974 89 CYS A N 1
ATOM 1472 C CA . CYS A 1 89 ? 10.20200 12.92400 2.15900 1.000 1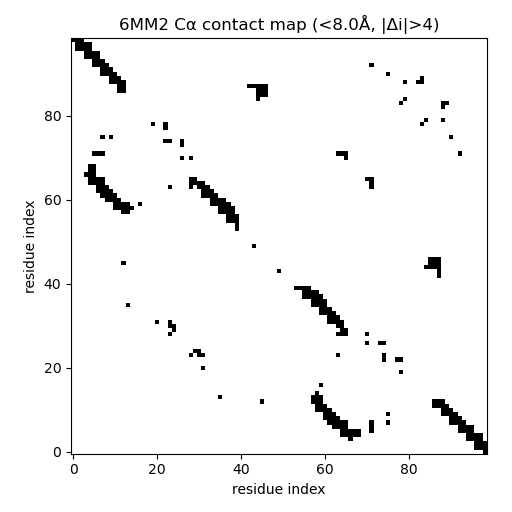5.71504 89 CYS A CA 1
ATOM 1473 C C . CYS A 1 89 ? 10.43200 13.58000 0.81400 1.000 15.65451 89 CYS A C 1
ATOM 1474 O O . CYS A 1 89 ? 9.47200 14.02900 0.17500 1.000 16.87308 89 CYS A O 1
ATOM 1482 N N A ILE A 1 90 ? 11.69500 13.62600 0.38300 0.630 14.82809 90 ILE A N 1
ATOM 1483 N N B ILE A 1 90 ? 11.69200 13.66800 0.38300 0.370 15.36763 90 ILE A N 1
ATOM 1484 C CA A ILE A 1 90 ? 12.04700 14.04400 -0.96800 0.630 13.87798 90 ILE A CA 1
ATOM 1485 C CA B ILE A 1 90 ? 12.02000 13.94500 -1.01000 0.370 15.21761 90 ILE A CA 1
ATOM 1486 C C A ILE A 1 90 ? 13.14600 13.12000 -1.47200 0.630 13.14105 90 ILE A C 1
ATOM 1487 C C B ILE A 1 90 ? 13.01600 12.89000 -1.46900 0.370 13.73323 90 ILE A C 1
ATOM 1488 O O A ILE A 1 90 ? 13.94500 12.59500 -0.69400 0.630 13.34371 90 ILE A O 1
ATOM 1489 O O B ILE A 1 90 ? 13.71500 12.27400 -0.66400 0.370 14.58070 90 ILE A O 1
ATOM 1520 N N A THR A 1 91 ? 13.18400 12.91800 -2.78700 0.630 13.19895 91 THR A N 1
ATOM 1521 N N B THR A 1 91 ? 13.07600 12.68500 -2.78200 0.370 13.75954 91 THR A N 1
ATOM 1522 C CA A THR A 1 91 ? 14.09200 11.93000 -3.35600 0.630 12.90681 91 THR A CA 1
ATOM 1523 C CA B THR A 1 91 ? 14.09300 11.82500 -3.37100 0.370 12.67784 91 THR A CA 1
ATOM 1524 C C A THR A 1 91 ? 14.55000 12.35400 -4.74400 0.630 12.83312 91 THR A C 1
ATOM 1525 C C B THR A 1 91 ? 14.63400 12.49600 -4.62900 0.370 12.69889 91 THR A C 1
ATOM 1526 O O A THR A 1 91 ? 13.78100 12.93400 -5.51900 0.630 13.85429 91 THR A O 1
ATOM 1527 O O B THR A 1 91 ? 14.02300 13.40900 -5.19000 0.370 14.85968 91 THR A O 1
ATOM 1548 N N . TYR A 1 92 ? 15.81300 12.05300 -5.05000 1.000 12.39359 92 TYR A N 1
ATOM 1549 C CA . TYR A 1 92 ? 16.35500 12.38900 -6.35700 1.000 12.26463 92 TYR A CA 1
ATOM 1550 C C . TYR A 1 92 ? 17.43300 11.39000 -6.73500 1.000 12.00144 92 TYR A C 1
ATOM 1551 O O . TYR A 1 92 ? 17.96700 10.67500 -5.88300 1.000 12.56993 92 TYR A O 1
ATOM 1570 N N . ILE A 1 93 ? 17.73700 11.35000 -8.03200 1.000 11.88564 93 ILE A N 1
ATOM 1571 C CA . ILE A 1 93 ? 18.71200 10.42000 -8.58500 1.000 12.03565 93 ILE A CA 1
ATOM 1572 C C . ILE A 1 93 ? 19.69400 11.17800 -9.46800 1.000 12.61467 93 ILE A C 1
ATOM 1573 O O . ILE A 1 93 ? 19.31500 12.08900 -10.21400 1.000 13.37792 93 ILE A O 1
ATOM 1589 N N . SER A 1 94 ? 20.95300 10.77500 -9.41900 1.000 13.71743 94 SER A N 1
ATOM 1590 C CA . SER A 1 94 ? 21.93600 11.23900 -10.39300 1.000 15.84400 94 SER A CA 1
ATOM 1591 C C . SER A 1 94 ? 22.91800 10.11500 -10.65000 1.000 14.48858 94 SER A C 1
ATOM 1592 O O . SER A 1 94 ? 22.76900 9.01700 -10.12600 1.000 16.12035 94 SER A O 1
ATOM 1600 N N . THR A 1 95 ? 23.89800 10.37300 -11.51300 1.000 16.06772 95 THR A N 1
ATOM 1601 C CA . THR A 1 95 ? 24.92000 9.38900 -11.81200 1.000 15.42290 95 THR A CA 1
ATOM 1602 C C . THR A 1 95 ? 26.28500 9.87600 -11.34500 1.000 14.34383 95 THR A C 1
ATOM 1603 O O . THR A 1 95 ? 26.58200 11.08000 -11.33800 1.000 16.48619 95 THR A O 1
ATOM 1614 N N . VAL A 1 96 ? 27.11000 8.91700 -10.95300 1.000 13.08841 96 VAL A N 1
ATOM 1615 C CA . VAL A 1 96 ? 28.48000 9.15900 -10.52600 1.000 12.31990 96 VAL A CA 1
ATOM 1616 C C . VAL A 1 96 ? 29.34900 8.03300 -11.06900 1.000 12.60941 96 VAL A C 1
ATOM 1617 O O . VAL A 1 96 ? 28.85300 7.00800 -11.54700 1.000 14.14906 96 VAL A O 1
ATOM 1630 N N A GLU A 1 97 ? 30.66800 8.22000 -10.97300 0.590 12.52255 97 GLU A N 1
ATOM 1631 N N B GLU A 1 97 ? 30.65200 8.23400 -10.99400 0.410 12.80943 97 GLU A N 1
ATOM 1632 C CA A GLU A 1 97 ? 31.64200 7.23500 -11.43800 0.590 13.55426 97 GLU A CA 1
ATOM 1633 C CA B GLU A 1 97 ? 31.60000 7.21400 -11.39700 0.410 13.56478 97 GLU A CA 1
ATOM 1634 C C A GLU A 1 97 ? 32.29300 6.55100 -10.24000 0.590 12.55677 97 GLU A C 1
ATOM 1635 C C B GLU A 1 97 ? 32.20300 6.56300 -10.16800 0.410 12.98577 97 GLU A C 1
ATOM 1636 O O A GLU A 1 97 ? 33.05500 7.18300 -9.49900 0.590 13.58847 97 GLU A O 1
ATOM 1637 O O B GLU A 1 97 ? 32.83500 7.23300 -9.34400 0.410 12.20673 97 GLU A O 1
ATOM 1660 N N . ALA A 1 98 ? 31.98600 5.26800 -10.04400 1.000 14.34119 98 ALA A N 1
ATOM 1661 C CA . ALA A 1 98 ? 32.60400 4.47200 -9.00400 1.000 16.51514 98 ALA A CA 1
ATOM 1662 C C . ALA A 1 98 ? 33.90700 3.87700 -9.53000 1.000 18.57591 98 ALA A C 1
ATOM 1663 O O . ALA A 1 98 ? 34.13900 3.79600 -10.74200 1.000 21.73155 98 ALA A O 1
ATOM 1669 N N . LEU A 1 99 ? 34.76300 3.48100 -8.60500 1.000 21.72366 99 LEU A N 1
ATOM 1670 C CA . LEU A 1 99 ? 36.04000 2.89300 -8.94900 1.000 24.94246 99 LEU A CA 1
ATOM 1671 C C . LEU A 1 99 ? 35.85800 1.38500 -9.08600 1.000 27.91387 99 LEU A C 1
ATOM 1672 O O . LEU A 1 99 ? 35.37000 0.71700 -8.16200 1.000 29.34826 99 LEU A O 1
#